Protein AF-A0A1F7HGA6-F1 (afdb_monomer_lite)

Organis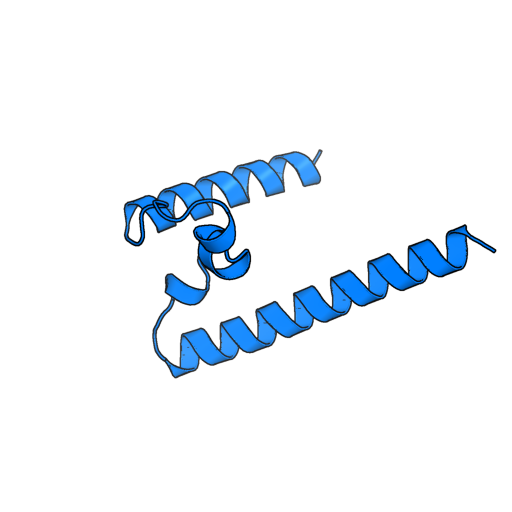m: NCBI:txid1802045

Radius of gyration: 15.15 Å; chains: 1; bounding box: 34×28×42 Å

Foldseek 3Di:
DVVVVVVVVVVVVVVVLVVLQVVQVVVCVVVVNCLCVQQCNSVVCCVVVVPQDRDPVSNVVSVVVVVVVVVVVVD

Secondary structure (DSSP, 8-state):
-HHHHHHHHHHHHHHHHHHHHHHHHHHHHHHT-GGGGSHHHHTTGGGT-TT---SHHHHHHHHHHHHHHHHHHH-

Structure (mmCIF, N/CA/C/O backbone):
data_AF-A0A1F7HGA6-F1
#
_entry.id   AF-A0A1F7HGA6-F1
#
loop_
_atom_site.group_PDB
_atom_site.id
_atom_site.type_symbol
_atom_site.label_atom_id
_atom_site.label_alt_id
_atom_site.label_comp_id
_atom_site.label_asym_id
_atom_site.label_entity_id
_atom_site.label_seq_id
_atom_site.pdbx_PDB_ins_code
_atom_site.Cartn_x
_atom_site.Cartn_y
_atom_site.Cartn_z
_atom_site.occupancy
_atom_site.B_iso_or_equiv
_atom_site.auth_seq_id
_atom_site.auth_comp_id
_atom_site.auth_asym_id
_atom_site.auth_atom_id
_atom_site.pdbx_PDB_model_num
ATOM 1 N N . MET A 1 1 ? -17.907 -2.423 24.894 1.00 58.88 1 MET A N 1
ATOM 2 C CA . MET A 1 1 ? -17.322 -3.674 24.346 1.00 58.88 1 MET A CA 1
ATOM 3 C C . MET A 1 1 ? -16.993 -3.602 22.851 1.00 58.88 1 MET A C 1
ATOM 5 O O . MET A 1 1 ? -15.838 -3.839 22.523 1.00 58.88 1 MET A O 1
ATOM 9 N N . LYS 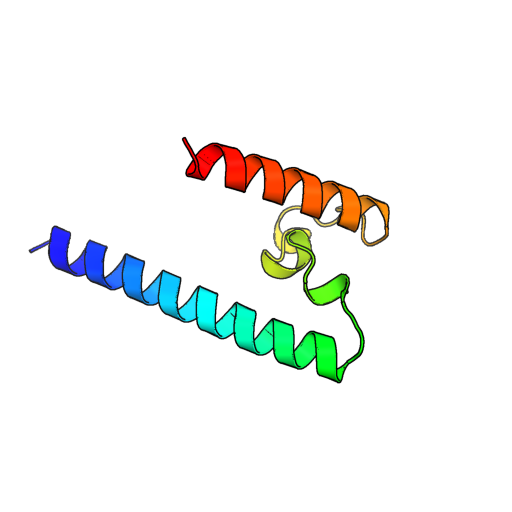A 1 2 ? -17.921 -3.224 21.951 1.00 66.19 2 LYS A N 1
ATOM 10 C CA . LYS A 1 2 ? -17.678 -3.141 20.486 1.00 66.19 2 LYS A CA 1
ATOM 11 C C . LYS A 1 2 ? -16.414 -2.359 20.076 1.00 66.19 2 LYS A C 1
ATOM 13 O O . LYS A 1 2 ? -15.656 -2.812 19.226 1.00 66.19 2 LYS A O 1
ATOM 18 N N . THR A 1 3 ? -16.132 -1.231 20.726 1.00 83.38 3 THR A N 1
ATOM 19 C CA . THR A 1 3 ? -14.972 -0.372 20.419 1.00 83.38 3 THR A CA 1
ATOM 20 C C . THR A 1 3 ? -13.617 -1.032 20.697 1.00 83.38 3 THR A C 1
ATOM 22 O O . THR A 1 3 ? -12.655 -0.767 19.979 1.00 83.38 3 THR A O 1
ATOM 25 N N . LYS A 1 4 ? -13.531 -1.933 21.689 1.00 89.31 4 LYS A N 1
ATOM 26 C CA . LYS A 1 4 ? -12.298 -2.671 22.017 1.00 89.31 4 LYS A CA 1
ATOM 27 C C . LYS A 1 4 ? -11.939 -3.661 20.909 1.00 89.31 4 LYS A C 1
ATOM 29 O O . LYS A 1 4 ? -10.787 -3.697 20.492 1.00 89.31 4 LYS A O 1
ATOM 34 N N . TYR A 1 5 ? -12.924 -4.403 20.402 1.00 93.00 5 TYR A N 1
ATOM 35 C CA . TYR A 1 5 ? -12.721 -5.360 19.310 1.00 93.00 5 TYR A CA 1
ATOM 36 C C . TYR A 1 5 ? -12.386 -4.660 17.993 1.00 93.00 5 TYR A C 1
ATOM 38 O O . TYR A 1 5 ? -11.448 -5.068 17.322 1.00 93.00 5 TYR A O 1
ATOM 46 N N . ILE A 1 6 ? -13.057 -3.549 17.668 1.00 93.25 6 ILE A N 1
ATOM 47 C CA . ILE A 1 6 ? -12.727 -2.751 16.473 1.00 93.25 6 ILE A CA 1
ATOM 48 C C . ILE A 1 6 ? -11.302 -2.185 16.572 1.00 93.25 6 ILE A C 1
ATOM 50 O O . ILE A 1 6 ? -10.551 -2.219 15.600 1.00 93.25 6 ILE A O 1
ATOM 54 N N . LYS A 1 7 ? -10.895 -1.694 17.752 1.00 93.31 7 LYS A N 1
ATOM 55 C CA . LYS A 1 7 ? -9.528 -1.200 17.974 1.00 93.31 7 LYS A CA 1
ATOM 56 C C . LYS A 1 7 ? -8.493 -2.322 17.858 1.00 93.31 7 LYS A C 1
ATOM 58 O O . LYS A 1 7 ? -7.429 -2.089 17.293 1.00 93.31 7 LYS A O 1
ATOM 63 N N . ALA A 1 8 ? -8.796 -3.514 18.372 1.00 94.31 8 ALA A N 1
ATOM 64 C CA . ALA A 1 8 ? -7.937 -4.685 18.228 1.00 94.31 8 ALA A CA 1
ATOM 65 C C . ALA A 1 8 ? -7.807 -5.097 16.755 1.00 94.31 8 ALA A C 1
ATOM 67 O O . ALA A 1 8 ? -6.691 -5.194 16.264 1.00 94.31 8 ALA A O 1
ATOM 68 N N . LEU A 1 9 ? -8.924 -5.204 16.030 1.00 94.81 9 LEU A N 1
ATOM 69 C CA . LEU A 1 9 ? -8.946 -5.556 14.611 1.00 94.81 9 LEU A CA 1
ATOM 70 C C . LEU A 1 9 ? -8.094 -4.599 13.767 1.00 94.81 9 LEU A C 1
ATOM 72 O O . LEU A 1 9 ? -7.241 -5.052 13.012 1.00 94.81 9 LEU A O 1
ATOM 76 N N . LYS A 1 10 ? -8.258 -3.279 13.943 1.00 93.69 10 LYS A N 1
ATOM 77 C CA . LYS A 1 10 ? -7.442 -2.276 13.235 1.00 93.69 10 LYS A CA 1
ATOM 78 C C . LYS A 1 10 ? -5.945 -2.462 13.492 1.00 93.69 10 LYS A C 1
ATOM 80 O O . LYS A 1 10 ? -5.153 -2.385 12.560 1.00 93.69 10 LYS A O 1
ATOM 85 N N . LYS A 1 11 ? -5.556 -2.724 14.745 1.00 94.75 11 LYS A N 1
ATOM 86 C CA . LYS A 1 11 ? -4.153 -2.980 15.107 1.00 94.75 11 LYS A CA 1
ATOM 87 C C . LYS A 1 11 ? -3.628 -4.269 14.482 1.00 94.75 11 LYS A C 1
ATOM 89 O O . LYS A 1 11 ? -2.499 -4.284 14.014 1.00 94.75 11 LYS A O 1
ATOM 94 N N . THR A 1 12 ? -4.438 -5.324 14.459 1.00 96.31 12 THR A N 1
ATOM 95 C CA . THR A 1 12 ? -4.075 -6.602 13.843 1.00 96.31 12 THR A CA 1
ATOM 96 C C . THR A 1 12 ? -3.875 -6.455 12.336 1.00 96.31 12 THR A C 1
ATOM 98 O O . THR A 1 12 ? -2.855 -6.900 11.825 1.00 96.31 12 THR A O 1
ATOM 101 N N . VAL A 1 13 ? -4.789 -5.775 11.635 1.00 95.81 13 VAL A N 1
ATOM 102 C CA . VAL A 1 13 ? -4.649 -5.498 10.193 1.00 95.81 13 VAL A CA 1
ATOM 103 C C . VAL A 1 13 ? -3.388 -4.680 9.917 1.00 95.81 13 VAL A C 1
ATOM 105 O O . VAL A 1 13 ? -2.613 -5.040 9.039 1.00 95.81 13 VAL A O 1
ATOM 108 N N . LEU A 1 14 ? -3.138 -3.629 10.705 1.00 94.31 14 LEU A N 1
ATOM 109 C CA . LEU A 1 14 ? -1.927 -2.818 10.571 1.00 94.31 14 LEU A CA 1
ATOM 110 C C . LEU A 1 14 ? -0.652 -3.645 10.796 1.00 94.31 14 LEU A C 1
ATOM 112 O O . LEU A 1 14 ? 0.307 -3.504 10.046 1.00 94.31 14 LEU A O 1
ATOM 116 N N . PHE A 1 15 ? -0.640 -4.524 11.800 1.00 96.88 15 PHE A N 1
ATOM 117 C CA . PHE A 1 15 ? 0.497 -5.402 12.073 1.00 96.88 15 PHE A CA 1
ATOM 118 C C . PHE A 1 15 ? 0.784 -6.352 10.904 1.00 96.88 15 PHE A C 1
ATOM 120 O O . PHE A 1 15 ? 1.932 -6.458 10.477 1.00 96.88 15 PHE A O 1
ATOM 127 N N . TYR A 1 16 ? -0.249 -6.989 10.344 1.00 95.94 16 TYR A N 1
ATOM 128 C CA . TYR A 1 16 ? -0.090 -7.838 9.163 1.00 95.94 16 TYR A CA 1
ATOM 129 C C . TYR A 1 16 ? 0.376 -7.050 7.939 1.00 95.94 16 TYR A C 1
ATOM 131 O O . TYR A 1 16 ? 1.263 -7.523 7.236 1.00 95.94 16 TYR A O 1
ATOM 139 N N . ALA A 1 17 ? -0.154 -5.845 7.712 1.00 93.06 17 ALA A N 1
ATOM 140 C CA . ALA A 1 17 ? 0.288 -4.985 6.617 1.00 93.06 17 ALA A CA 1
ATOM 141 C C . ALA A 1 17 ? 1.778 -4.621 6.747 1.00 93.06 17 ALA A C 1
ATOM 143 O O . ALA A 1 17 ? 2.520 -4.717 5.775 1.00 93.06 17 ALA A O 1
ATOM 144 N N . ILE A 1 18 ? 2.243 -4.277 7.954 1.00 94.56 18 ILE A N 1
ATOM 145 C CA . ILE A 1 18 ? 3.663 -3.992 8.213 1.00 94.56 18 ILE A CA 1
ATOM 146 C C . ILE A 1 18 ? 4.526 -5.234 7.963 1.00 94.56 18 ILE A C 1
ATOM 148 O O . ILE A 1 18 ? 5.531 -5.141 7.262 1.00 94.56 18 ILE A O 1
ATOM 152 N N . LEU A 1 19 ? 4.143 -6.397 8.503 1.00 96.44 19 LEU A N 1
ATOM 153 C CA . LEU A 1 19 ? 4.888 -7.642 8.283 1.00 96.44 19 LEU A CA 1
ATOM 154 C C . LEU A 1 19 ? 4.959 -8.012 6.800 1.00 96.44 19 LEU A C 1
ATOM 156 O O . LEU A 1 19 ? 6.028 -8.375 6.314 1.00 96.44 19 LEU A O 1
ATOM 160 N N . HIS A 1 20 ? 3.843 -7.890 6.084 1.00 93.25 20 HIS A N 1
ATOM 161 C CA . HIS A 1 20 ? 3.784 -8.131 4.650 1.00 93.25 20 HIS A CA 1
ATOM 162 C C . HIS A 1 20 ? 4.757 -7.216 3.894 1.00 93.25 20 HIS A C 1
ATOM 164 O O . HIS A 1 20 ? 5.565 -7.713 3.114 1.00 93.25 20 HIS A O 1
ATOM 170 N N . LEU A 1 21 ? 4.763 -5.910 4.189 1.00 92.38 21 LEU A N 1
ATOM 171 C CA . LEU A 1 21 ? 5.697 -4.960 3.575 1.00 92.38 21 LEU A CA 1
ATOM 172 C C . LEU A 1 21 ? 7.166 -5.282 3.888 1.00 92.38 21 LEU A C 1
ATOM 174 O O . LEU A 1 21 ? 8.008 -5.158 3.004 1.00 92.38 21 LEU A O 1
ATOM 178 N N . ILE A 1 22 ? 7.486 -5.725 5.108 1.00 95.25 22 ILE A N 1
ATOM 179 C CA . ILE A 1 22 ? 8.853 -6.138 5.476 1.00 95.25 22 ILE A CA 1
ATOM 180 C C . ILE A 1 22 ? 9.290 -7.360 4.662 1.00 95.25 22 ILE A C 1
ATOM 182 O O . ILE A 1 22 ? 10.394 -7.372 4.114 1.00 95.25 22 ILE A O 1
ATOM 186 N N . ILE A 1 23 ? 8.431 -8.379 4.566 1.00 95.00 23 ILE A N 1
ATOM 187 C CA . ILE A 1 23 ? 8.706 -9.594 3.786 1.00 95.00 23 ILE A CA 1
ATOM 188 C C . ILE A 1 23 ? 8.895 -9.235 2.314 1.00 95.00 23 ILE A C 1
ATOM 190 O O . ILE A 1 23 ? 9.862 -9.674 1.696 1.00 95.00 23 ILE A O 1
ATOM 194 N N . LEU A 1 24 ? 8.004 -8.409 1.768 1.00 93.12 24 LEU A N 1
ATOM 195 C CA . LEU A 1 24 ? 8.048 -7.985 0.376 1.00 93.1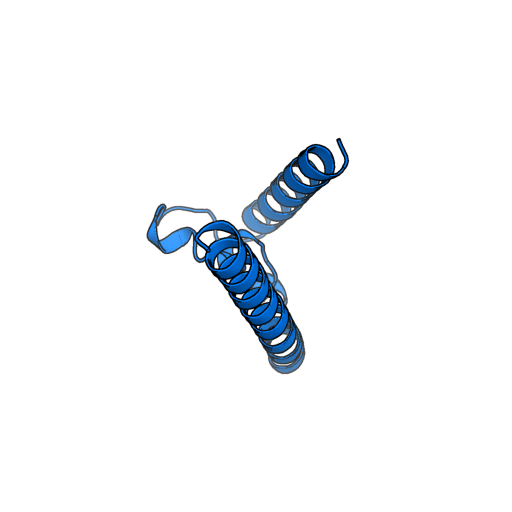2 24 LEU A CA 1
ATOM 196 C C . LEU A 1 24 ? 9.305 -7.169 0.073 1.00 93.12 24 LEU A C 1
ATOM 198 O O . LEU A 1 24 ? 9.945 -7.389 -0.951 1.00 93.12 24 LEU A O 1
ATOM 202 N N . LEU A 1 25 ? 9.713 -6.287 0.988 1.00 92.56 25 LEU A N 1
ATOM 203 C CA . LEU A 1 25 ? 10.963 -5.544 0.884 1.00 92.56 25 LEU A CA 1
ATOM 204 C C . LEU A 1 25 ? 12.168 -6.488 0.870 1.00 92.56 25 LEU A C 1
ATOM 206 O O . LEU A 1 25 ? 12.969 -6.418 -0.062 1.00 92.56 25 LEU A O 1
ATOM 210 N N . GLY A 1 26 ? 12.252 -7.427 1.816 1.00 94.25 26 GLY A N 1
ATOM 211 C CA . GLY A 1 26 ? 13.315 -8.436 1.836 1.00 94.25 26 GLY A CA 1
ATOM 212 C C . GLY A 1 26 ? 13.348 -9.290 0.564 1.00 94.25 26 GLY A C 1
ATOM 213 O O . GLY A 1 26 ? 14.411 -9.503 -0.018 1.00 94.25 26 GLY A O 1
ATOM 214 N N . TYR A 1 27 ? 12.182 -9.721 0.086 1.00 94.56 27 TYR A N 1
ATOM 215 C CA . TYR A 1 27 ? 12.056 -10.530 -1.123 1.00 94.56 27 TYR A CA 1
ATOM 216 C C . TYR A 1 27 ? 12.396 -9.743 -2.399 1.00 94.56 27 TYR A C 1
ATOM 218 O O . TYR A 1 27 ? 13.068 -10.270 -3.288 1.00 94.56 27 TYR A O 1
ATOM 226 N N . SER A 1 28 ? 12.010 -8.467 -2.484 1.00 93.38 28 SER A N 1
ATOM 227 C CA . SER A 1 28 ? 12.347 -7.590 -3.615 1.00 93.38 28 SER A CA 1
ATOM 228 C C . SER A 1 28 ? 13.854 -7.366 -3.740 1.00 93.38 28 SER A C 1
ATOM 230 O O . SER A 1 28 ? 14.393 -7.421 -4.845 1.00 93.38 28 SER A O 1
ATOM 232 N N . VAL A 1 29 ? 14.546 -7.206 -2.606 1.00 94.50 29 VAL A N 1
ATOM 233 C CA . VAL A 1 29 ? 16.007 -7.079 -2.557 1.00 94.50 29 VAL A CA 1
ATOM 234 C C . VAL A 1 29 ? 16.664 -8.403 -2.937 1.00 94.50 29 VAL A C 1
ATOM 236 O O . VAL A 1 29 ? 17.562 -8.419 -3.774 1.00 94.50 29 VAL A O 1
ATOM 239 N N . TYR A 1 30 ? 16.185 -9.521 -2.385 1.00 96.31 30 TYR A N 1
ATOM 240 C CA . TYR A 1 30 ? 16.712 -10.852 -2.692 1.00 96.31 30 TYR A CA 1
ATOM 241 C C . TYR A 1 30 ? 16.595 -11.210 -4.185 1.00 96.31 30 TYR A C 1
ATOM 243 O O . TYR A 1 30 ? 17.506 -11.800 -4.759 1.00 96.31 30 TYR A O 1
ATOM 251 N N . THR A 1 31 ? 15.495 -10.819 -4.831 1.00 94.75 31 THR A N 1
ATOM 252 C CA . THR A 1 31 ? 15.230 -11.100 -6.253 1.00 94.75 31 THR A CA 1
ATOM 253 C C . THR A 1 31 ? 15.733 -10.015 -7.209 1.00 94.75 31 THR A C 1
ATOM 255 O O . THR A 1 31 ? 15.624 -10.188 -8.421 1.00 94.75 31 THR A O 1
ATOM 258 N N . ASN A 1 32 ? 16.277 -8.901 -6.697 1.00 89.81 32 ASN A N 1
ATOM 259 C CA . ASN A 1 32 ? 16.582 -7.681 -7.462 1.00 89.81 32 ASN A CA 1
ATOM 260 C C . ASN A 1 32 ? 15.390 -7.154 -8.290 1.00 89.81 32 ASN A C 1
ATOM 262 O O . ASN A 1 32 ? 15.568 -6.458 -9.292 1.00 89.81 32 ASN A O 1
ATOM 266 N N . ASN A 1 33 ? 14.160 -7.478 -7.883 1.00 87.81 33 ASN A N 1
ATOM 267 C CA . ASN A 1 33 ? 12.947 -7.096 -8.588 1.00 87.81 33 ASN A CA 1
ATOM 268 C C . ASN A 1 33 ? 12.165 -6.047 -7.791 1.00 87.81 33 ASN A C 1
ATOM 270 O O . ASN A 1 33 ? 11.202 -6.348 -7.084 1.00 87.81 33 ASN A O 1
ATOM 274 N N . PHE A 1 34 ? 12.555 -4.783 -7.951 1.00 85.19 34 PHE A N 1
ATOM 275 C CA . PHE A 1 34 ? 11.895 -3.650 -7.294 1.00 85.19 34 PHE A CA 1
ATOM 276 C C . PHE A 1 34 ? 10.474 -3.377 -7.799 1.00 85.19 34 PHE A C 1
ATOM 278 O O . PHE A 1 34 ? 9.737 -2.649 -7.137 1.00 85.19 34 PHE A O 1
ATOM 285 N N . LYS A 1 35 ? 10.037 -3.998 -8.907 1.00 85.31 35 LYS A N 1
ATOM 286 C CA . LYS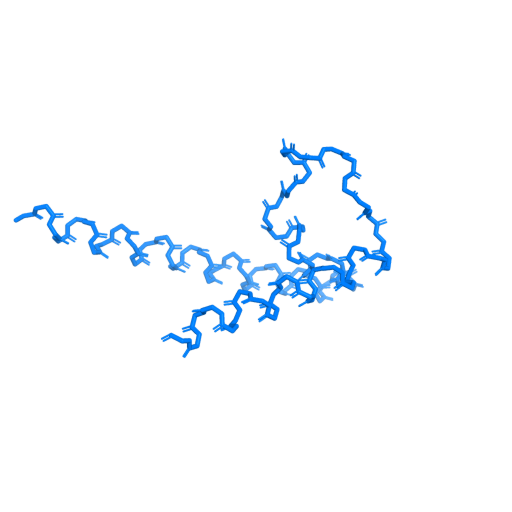 A 1 35 ? 8.637 -3.900 -9.358 1.00 85.31 35 LYS A CA 1
ATOM 287 C C . LYS A 1 35 ? 7.672 -4.451 -8.316 1.00 85.31 35 LYS A C 1
ATOM 289 O O . LYS A 1 35 ? 6.532 -4.013 -8.254 1.00 85.31 35 LYS A O 1
ATOM 294 N N . LEU A 1 36 ? 8.126 -5.371 -7.467 1.00 84.25 36 LEU A N 1
ATOM 295 C CA . LEU A 1 36 ? 7.328 -5.913 -6.370 1.00 84.25 36 LEU A CA 1
ATOM 296 C C . LEU A 1 36 ? 6.917 -4.843 -5.348 1.00 84.25 36 LEU A C 1
ATOM 298 O O . LEU A 1 36 ? 5.902 -5.007 -4.689 1.00 84.25 36 LEU A O 1
ATOM 302 N N . LEU A 1 37 ? 7.657 -3.734 -5.242 1.00 86.94 37 LEU A N 1
ATOM 303 C CA . LEU A 1 37 ? 7.333 -2.620 -4.343 1.00 86.94 37 LEU A CA 1
ATOM 304 C C . LEU A 1 37 ? 6.374 -1.594 -4.958 1.00 86.94 37 LEU A C 1
ATOM 306 O O . LEU A 1 37 ? 6.035 -0.602 -4.313 1.00 86.94 37 LEU A O 1
ATOM 310 N N . ASN A 1 38 ? 5.942 -1.807 -6.201 1.00 88.56 38 ASN A N 1
ATOM 311 C CA . ASN A 1 38 ? 4.909 -0.992 -6.819 1.00 88.56 38 ASN A CA 1
ATOM 312 C C . ASN A 1 38 ? 3.598 -1.141 -6.025 1.00 88.56 38 ASN A C 1
ATOM 314 O O . ASN A 1 38 ? 3.182 -2.252 -5.698 1.00 88.56 38 ASN A O 1
ATOM 318 N N . LEU A 1 39 ? 2.929 -0.024 -5.738 1.00 87.31 39 LEU A N 1
ATOM 319 C CA . LEU A 1 39 ? 1.697 0.018 -4.953 1.00 87.31 39 LEU A CA 1
ATOM 320 C C . LEU A 1 39 ? 0.594 -0.870 -5.546 1.00 87.31 39 LEU A C 1
ATOM 322 O O . LEU A 1 39 ? -0.174 -1.469 -4.799 1.00 87.31 39 LEU A O 1
ATOM 326 N N . PHE A 1 40 ? 0.512 -0.972 -6.871 1.00 87.75 40 PHE A N 1
ATOM 327 C CA . PHE A 1 40 ? -0.506 -1.771 -7.555 1.00 87.75 40 PHE A CA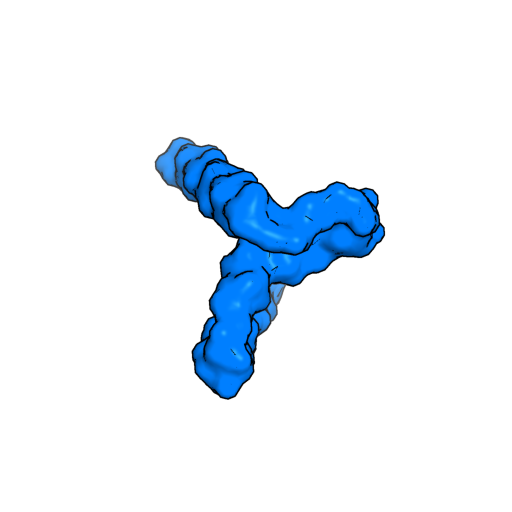 1
ATOM 328 C C . PHE A 1 40 ? -0.243 -3.265 -7.413 1.00 87.75 40 PHE A C 1
ATOM 330 O O . PHE A 1 40 ? -1.199 -4.024 -7.282 1.00 87.75 40 PHE A O 1
ATOM 337 N N . ASN A 1 41 ? 1.033 -3.652 -7.356 1.00 86.38 41 ASN A N 1
ATOM 338 C CA . ASN A 1 41 ? 1.445 -5.021 -7.062 1.00 86.38 41 ASN A CA 1
ATOM 339 C C . ASN A 1 41 ? 1.237 -5.351 -5.579 1.00 86.38 41 ASN A C 1
ATOM 341 O O . ASN A 1 41 ? 0.726 -6.412 -5.265 1.00 86.38 41 ASN A O 1
ATOM 345 N N . ILE A 1 42 ? 1.543 -4.427 -4.660 1.00 89.19 42 ILE A N 1
ATOM 346 C CA . ILE A 1 42 ? 1.283 -4.613 -3.217 1.00 89.19 42 ILE A CA 1
ATOM 347 C C . ILE A 1 42 ? -0.212 -4.828 -2.939 1.00 89.19 42 ILE A C 1
ATOM 349 O O . ILE A 1 42 ? -0.584 -5.592 -2.054 1.00 89.19 42 ILE A O 1
ATOM 353 N N . LEU A 1 43 ? -1.069 -4.104 -3.659 1.00 87.38 43 LEU A N 1
ATOM 354 C CA . LEU A 1 43 ? -2.521 -4.170 -3.500 1.00 87.38 43 LEU A CA 1
ATOM 355 C C . LEU A 1 43 ? -3.181 -5.245 -4.377 1.00 87.38 43 LEU A C 1
ATOM 357 O O . LEU A 1 43 ? -4.408 -5.346 -4.344 1.00 87.38 43 LEU A O 1
ATOM 361 N N . ASP A 1 44 ? -2.401 -5.996 -5.164 1.00 86.62 44 ASP A N 1
ATOM 362 C CA . ASP A 1 44 ? -2.880 -6.970 -6.153 1.00 86.62 44 ASP A CA 1
ATOM 363 C C . ASP A 1 44 ? -4.048 -6.426 -6.999 1.00 86.62 44 ASP A C 1
ATOM 365 O O . ASP A 1 44 ? -5.062 -7.094 -7.223 1.00 86.62 44 ASP A O 1
ATOM 369 N N . LEU A 1 45 ? -3.938 -5.176 -7.475 1.00 84.25 45 LEU A N 1
ATOM 370 C CA . LEU A 1 45 ? -5.031 -4.516 -8.203 1.00 84.25 45 LEU A CA 1
ATOM 371 C C . LEU A 1 45 ? -5.398 -5.227 -9.511 1.00 84.25 45 LEU A C 1
ATOM 373 O O . LEU A 1 45 ? -6.506 -5.029 -10.008 1.00 84.25 45 LEU A O 1
ATOM 377 N N . GLU A 1 46 ? -4.517 -6.078 -10.036 1.00 82.94 46 GLU A N 1
ATOM 378 C CA . GLU A 1 46 ? -4.799 -6.959 -11.171 1.00 82.94 46 GLU A CA 1
ATOM 379 C C . GLU A 1 46 ? -6.024 -7.856 -10.918 1.00 82.94 46 GLU A C 1
ATOM 381 O O . GLU A 1 46 ? -6.805 -8.091 -11.840 1.00 82.94 46 GLU A O 1
ATOM 386 N N . LEU A 1 47 ? -6.272 -8.266 -9.664 1.00 83.69 47 LEU A N 1
ATOM 387 C CA . LEU A 1 47 ? -7.457 -9.051 -9.286 1.00 83.69 47 LEU A CA 1
ATOM 388 C C . LEU A 1 47 ? -8.774 -8.316 -9.572 1.00 83.69 47 LEU A C 1
ATOM 390 O O . LEU A 1 47 ? -9.801 -8.952 -9.809 1.00 83.69 47 LEU A O 1
ATOM 394 N N . PHE A 1 48 ? -8.754 -6.984 -9.542 1.00 84.69 48 PHE A N 1
ATOM 395 C CA . PHE A 1 48 ? -9.922 -6.140 -9.800 1.00 84.69 48 PHE A CA 1
ATOM 396 C C . PHE A 1 48 ? -9.896 -5.527 -11.205 1.00 84.69 48 PHE A C 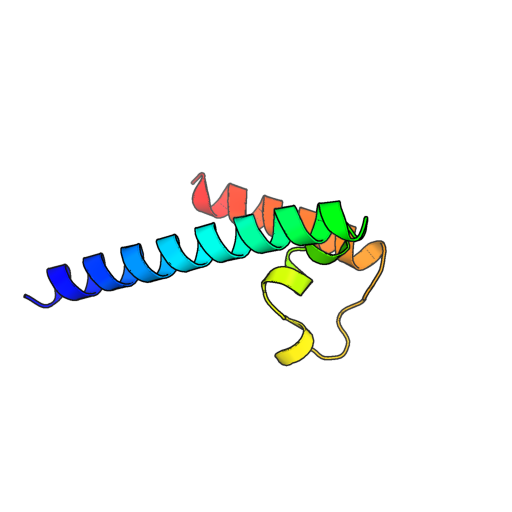1
ATOM 398 O O . PHE A 1 48 ? -10.949 -5.272 -11.789 1.00 84.69 48 PHE A O 1
ATOM 405 N N . PHE A 1 49 ? -8.702 -5.303 -11.757 1.00 82.81 49 PHE A N 1
ATOM 406 C CA . PHE A 1 49 ? -8.473 -4.629 -13.028 1.00 82.81 49 PHE A CA 1
ATOM 407 C C . PHE A 1 49 ? -7.369 -5.358 -13.824 1.00 82.81 49 PHE A C 1
ATOM 409 O O . PHE A 1 49 ? -6.209 -4.943 -13.803 1.00 82.81 49 PHE A O 1
ATOM 416 N N . PRO A 1 50 ? -7.715 -6.410 -14.586 1.00 77.56 50 PRO A N 1
ATOM 417 C CA . PRO A 1 50 ? -6.742 -7.294 -15.245 1.00 77.56 50 PRO A CA 1
ATOM 418 C C . PRO A 1 50 ? -5.919 -6.639 -16.373 1.00 77.56 50 PRO A C 1
ATOM 420 O O . PRO A 1 50 ? -5.003 -7.255 -16.901 1.00 77.56 50 PRO A O 1
ATOM 423 N N . ASN A 1 51 ? -6.222 -5.391 -16.751 1.00 76.50 51 ASN A N 1
ATOM 424 C CA . ASN A 1 51 ? -5.516 -4.638 -17.797 1.00 76.50 51 ASN A CA 1
ATOM 425 C C . ASN A 1 51 ? -4.707 -3.451 -17.245 1.00 76.50 51 ASN A C 1
ATOM 427 O O . ASN A 1 51 ? -4.403 -2.515 -17.992 1.00 76.50 51 ASN A O 1
ATOM 431 N N . ILE A 1 52 ? -4.388 -3.432 -15.945 1.00 74.56 52 ILE A N 1
ATOM 432 C CA . ILE A 1 52 ? -3.491 -2.403 -15.407 1.00 74.56 52 ILE A CA 1
ATOM 433 C C . ILE A 1 52 ? -2.124 -2.538 -16.098 1.00 74.56 52 ILE A C 1
ATOM 435 O O . ILE A 1 52 ? -1.589 -3.644 -16.190 1.00 74.56 52 ILE A O 1
ATOM 439 N N . PRO A 1 53 ? -1.542 -1.434 -16.609 1.00 66.62 53 PRO A N 1
ATOM 440 C CA . PRO A 1 53 ? -0.231 -1.477 -17.237 1.00 66.62 53 PRO A CA 1
ATOM 441 C C . PRO A 1 53 ? 0.795 -2.063 -16.266 1.00 66.62 53 PRO A C 1
ATOM 443 O O . PRO A 1 53 ? 0.933 -1.561 -15.156 1.00 66.62 53 PRO A O 1
ATOM 446 N N . ASN A 1 54 ? 1.549 -3.073 -16.695 1.00 68.31 54 ASN A N 1
ATOM 447 C CA . ASN A 1 54 ? 2.679 -3.628 -15.952 1.00 68.31 54 ASN A CA 1
ATOM 448 C C . ASN A 1 54 ? 3.977 -3.145 -16.623 1.00 68.31 54 ASN A C 1
ATOM 450 O O . ASN A 1 54 ? 4.365 -3.638 -17.680 1.00 68.31 54 ASN A O 1
ATOM 454 N N . GLY A 1 55 ? 4.633 -2.123 -16.059 1.00 77.00 55 GLY A N 1
ATOM 455 C CA . GLY A 1 55 ? 5.815 -1.480 -16.657 1.00 77.00 55 GLY A CA 1
ATOM 456 C C . GLY A 1 55 ? 6.060 -0.055 -16.148 1.00 77.00 55 GLY A C 1
ATOM 457 O O . GLY A 1 55 ? 5.432 0.371 -15.190 1.00 77.00 55 GLY A O 1
ATOM 458 N N . PHE A 1 56 ? 6.929 0.708 -16.819 1.00 78.06 56 PHE A N 1
ATOM 459 C CA . PHE A 1 56 ? 7.359 2.049 -16.377 1.00 78.06 56 PHE A CA 1
ATOM 460 C C . PHE A 1 56 ? 6.201 3.026 -16.098 1.00 78.06 56 PHE A C 1
ATOM 462 O O . PHE A 1 56 ? 6.228 3.766 -15.119 1.00 78.06 56 PHE A O 1
ATOM 469 N N . MET A 1 57 ? 5.144 2.994 -16.919 1.00 79.06 57 MET A N 1
ATOM 470 C CA . MET A 1 57 ? 3.939 3.797 -16.675 1.00 79.06 57 MET A CA 1
ATOM 471 C C . MET A 1 57 ? 3.252 3.414 -15.358 1.00 79.06 57 MET A C 1
ATOM 473 O O . MET A 1 57 ? 2.822 4.293 -14.619 1.00 79.06 57 MET A O 1
ATOM 477 N N . SER A 1 58 ? 3.194 2.117 -15.039 1.00 82.75 58 SER A N 1
ATOM 478 C CA . SER A 1 58 ? 2.665 1.610 -13.766 1.00 82.75 58 SER A CA 1
ATOM 479 C C . SER A 1 58 ? 3.411 2.185 -12.577 1.00 82.75 58 SER A C 1
ATOM 481 O O . SER A 1 58 ? 2.795 2.577 -11.593 1.00 82.75 58 SER A O 1
ATOM 483 N N . ASP A 1 59 ? 4.738 2.260 -12.674 1.00 83.25 59 ASP A N 1
ATOM 484 C CA . ASP A 1 59 ? 5.586 2.766 -11.598 1.00 83.25 59 ASP A CA 1
ATOM 485 C C . ASP A 1 59 ? 5.320 4.256 -11.353 1.00 83.25 59 ASP A C 1
ATOM 487 O O . ASP A 1 59 ? 5.140 4.670 -10.206 1.00 83.25 59 ASP A O 1
ATOM 491 N N . ILE A 1 60 ? 5.177 5.046 -12.424 1.00 85.56 60 ILE A N 1
ATOM 492 C CA . ILE A 1 60 ? 4.794 6.464 -12.333 1.00 85.56 60 ILE A CA 1
ATOM 493 C C . ILE A 1 60 ? 3.419 6.616 -11.674 1.00 85.56 60 ILE A C 1
ATOM 495 O O . ILE A 1 60 ? 3.272 7.397 -10.732 1.00 85.56 60 ILE A O 1
ATOM 499 N N . PHE A 1 61 ? 2.413 5.874 -12.143 1.00 86.06 61 PHE A N 1
ATOM 500 C CA . PHE A 1 61 ? 1.062 5.949 -11.583 1.00 86.06 61 PHE A CA 1
ATOM 501 C C . PHE A 1 61 ? 1.018 5.476 -10.126 1.00 86.06 61 PHE A C 1
ATOM 503 O O . PHE A 1 61 ? 0.349 6.103 -9.310 1.00 86.06 61 PHE A O 1
ATOM 510 N N . SER A 1 62 ? 1.768 4.433 -9.774 1.00 87.50 62 SER A N 1
ATOM 511 C CA . SER A 1 62 ? 1.909 3.942 -8.401 1.00 87.50 62 SER A CA 1
ATOM 512 C C . SER A 1 62 ? 2.456 5.024 -7.473 1.00 87.50 62 SER A C 1
ATOM 514 O O . SER A 1 62 ? 1.867 5.290 -6.424 1.00 87.50 62 SER A O 1
ATOM 516 N N . VAL A 1 63 ? 3.540 5.700 -7.871 1.00 87.81 63 VAL A N 1
ATOM 517 C CA . VAL A 1 63 ? 4.114 6.807 -7.090 1.00 87.81 63 VAL A CA 1
ATOM 518 C C . VAL A 1 63 ? 3.119 7.962 -6.976 1.00 87.81 63 VAL A C 1
ATOM 520 O O . VAL A 1 63 ? 2.932 8.504 -5.888 1.00 87.81 63 VAL A O 1
ATOM 523 N N . LEU A 1 64 ? 2.439 8.317 -8.067 1.00 90.56 64 LEU A N 1
ATOM 524 C CA . LEU A 1 64 ? 1.448 9.391 -8.073 1.00 90.56 64 LEU A CA 1
ATOM 525 C C . LEU A 1 64 ? 0.289 9.091 -7.108 1.00 90.56 64 LEU A C 1
ATOM 527 O O . LEU A 1 64 ? -0.072 9.948 -6.301 1.00 90.56 64 LEU A O 1
ATOM 531 N N . ILE A 1 65 ? -0.261 7.873 -7.136 1.00 89.62 65 ILE A N 1
ATOM 532 C CA . ILE A 1 65 ? -1.333 7.460 -6.219 1.00 89.62 65 ILE A CA 1
ATOM 533 C C . ILE A 1 65 ? -0.831 7.424 -4.773 1.00 89.62 65 ILE A C 1
ATOM 535 O O . ILE A 1 65 ? -1.532 7.906 -3.884 1.00 89.62 65 ILE A O 1
ATOM 539 N N . LEU A 1 66 ? 0.390 6.941 -4.527 1.00 89.31 66 LEU A N 1
ATOM 540 C CA . LEU A 1 66 ? 0.998 6.975 -3.196 1.00 89.31 66 LEU A CA 1
ATOM 541 C C . LEU A 1 66 ? 1.095 8.410 -2.653 1.00 89.31 66 LEU A C 1
ATOM 543 O O . LEU A 1 66 ? 0.737 8.647 -1.501 1.00 89.31 66 LEU A O 1
ATOM 547 N N . VAL A 1 67 ? 1.524 9.372 -3.477 1.00 91.38 67 VAL A N 1
ATOM 548 C CA . VAL A 1 67 ? 1.598 10.794 -3.098 1.00 91.38 67 VAL A CA 1
ATOM 549 C C . VAL A 1 67 ? 0.211 11.355 -2.793 1.00 91.38 67 VAL A C 1
ATOM 551 O O . VAL A 1 67 ? 0.045 12.037 -1.784 1.00 91.38 67 VAL A O 1
ATOM 554 N N . ILE A 1 68 ? -0.800 11.045 -3.610 1.00 92.12 68 ILE A N 1
ATOM 555 C CA . ILE A 1 68 ? -2.184 11.471 -3.350 1.00 92.12 68 ILE A CA 1
ATOM 556 C C . ILE A 1 68 ? -2.668 10.925 -2.004 1.00 92.12 68 ILE A C 1
ATOM 558 O O . ILE A 1 68 ? -3.174 11.688 -1.182 1.00 92.12 68 ILE A O 1
ATOM 562 N N . ILE A 1 69 ? -2.484 9.626 -1.757 1.00 90.25 69 ILE A N 1
ATOM 563 C CA . ILE A 1 69 ? -2.861 8.981 -0.494 1.00 90.25 69 ILE A CA 1
ATOM 564 C C . ILE A 1 69 ? -2.133 9.646 0.676 1.00 90.25 69 ILE A C 1
ATOM 566 O O . ILE A 1 69 ? -2.765 9.991 1.673 1.00 90.25 69 ILE A O 1
ATOM 570 N N . TYR A 1 70 ? -0.827 9.879 0.547 1.00 91.56 70 TYR A N 1
ATOM 571 C CA . TYR A 1 70 ? -0.037 10.562 1.566 1.00 91.56 70 TYR A CA 1
ATOM 572 C C . TYR A 1 70 ? -0.592 11.957 1.883 1.00 91.56 70 TYR A C 1
ATOM 574 O O . TYR A 1 70 ? -0.787 12.276 3.052 1.00 91.56 70 TYR A O 1
ATOM 582 N N . ILE A 1 71 ? -0.920 12.762 0.866 1.00 94.75 71 ILE A N 1
ATOM 583 C CA . ILE A 1 71 ? -1.518 14.095 1.051 1.00 94.75 71 ILE A CA 1
ATOM 584 C C . ILE A 1 71 ? -2.883 13.998 1.747 1.00 94.75 71 ILE A C 1
ATOM 586 O O . ILE A 1 71 ? -3.176 14.815 2.619 1.00 94.75 71 ILE A O 1
ATOM 590 N N . ILE A 1 72 ? -3.706 13.004 1.396 1.00 94.12 72 ILE A N 1
ATOM 591 C CA . ILE A 1 72 ? -5.013 12.774 2.032 1.00 94.12 72 ILE A CA 1
ATOM 592 C C . ILE A 1 72 ? -4.855 12.461 3.522 1.00 94.12 72 ILE A C 1
ATOM 594 O O . ILE A 1 72 ? -5.641 12.962 4.315 1.00 94.12 72 ILE A O 1
ATOM 598 N N . PHE A 1 73 ? -3.865 11.648 3.901 1.00 91.50 73 PHE A N 1
ATOM 599 C CA . PHE A 1 73 ? -3.618 11.286 5.302 1.00 91.50 73 PHE A CA 1
ATOM 600 C C . PHE A 1 73 ? -2.848 12.348 6.095 1.00 91.50 73 PHE A C 1
ATOM 602 O O . PHE A 1 73 ? -2.907 12.340 7.323 1.00 91.50 73 PHE A O 1
ATOM 609 N N . LEU A 1 74 ? -2.101 13.225 5.418 1.00 90.19 74 LEU A N 1
ATOM 610 C CA . LEU A 1 74 ? -1.407 14.350 6.047 1.00 90.19 74 LEU A CA 1
ATOM 611 C C . LEU A 1 74 ? -2.385 15.449 6.497 1.00 90.19 74 LEU A C 1
ATOM 613 O O . LEU A 1 74 ? -2.058 16.223 7.397 1.00 90.19 74 LEU A O 1
ATOM 617 N N . LYS A 1 75 ? -3.555 15.529 5.859 1.00 66.25 75 LYS A N 1
ATOM 618 C CA . LYS A 1 75 ? -4.633 16.466 6.181 1.00 66.25 75 LYS A CA 1
ATOM 619 C C . LYS A 1 75 ? -5.589 15.888 7.225 1.00 66.25 75 LYS A C 1
ATOM 621 O O . LYS A 1 75 ? -6.021 16.679 8.092 1.00 66.25 75 LYS A O 1
#

Sequence (75 aa):
MKTKYIKALKKTVLFYAILHLIILLGYSVYTNNFKLLNLFNILDLELFFPNIPNGFMSDIFSVLILVIIYIIFLK

pLDDT: mean 87.74, std 8.08, range [58.88, 96.88]